Protein AF-W4QB83-F1 (afdb_monomer)

pLDDT: mean 91.07, std 9.23, range [56.94, 98.62]

Mean predicted aligned error: 3.88 Å

Secondary structure (DSSP, 8-state):
-EEE---TTSPPEES-EEES-EEE-------TT---TTS-SEEEEEES-EEES-EEE-TTSPTT-EEEEEEEEES-EEES-EE-SSSGGG-EEEE-TTEES-EEESSS-GGGEE-TT-TTSEEEPPP-

Solvent-accessible surface area (backbone atoms only — not comparable to full-atom values): 6684 Å² total; per-residue (Å²): 120,48,75,42,62,49,48,101,85,68,51,57,49,70,63,48,76,50,66,68,45,80,47,77,39,78,70,67,70,81,41,95,83,73,48,50,57,69,51,23,46,34,26,32,32,32,25,44,30,38,41,30,50,26,38,36,39,42,78,27,52,65,84,70,23,23,47,36,22,34,55,29,38,39,51,29,37,38,33,50,28,49,48,17,80,88,53,48,94,30,44,24,45,38,32,34,63,71,24,40,47,30,41,36,30,54,42,62,58,72,92,32,56,43,32,72,84,34,81,60,34,41,75,50,56,66,82,132

InterPro domains:
  IPR012334 Pectin lyase fold [G3DSA:2.160.20.10] (1-126)
  IPR040526 Inulin fructotransferase, beta helix repeat [PF18835] (28-120)

Radius of gyration: 13.57 Å; Cα contacts (8 Å, |Δi|>4): 337; chains: 1; bounding box: 28×32×32 Å

Sequence (128 aa):
MIELLPNEFGEYGNGNVINGNVISMMEYRNHPDDKDIEWGILHVEAYNTNISGNQIIADGMPEGYTAILVETGENNRISNNSIGVTNPSSAKIVVNDTATSTIVTDSIYENEFQNHGDNSNVNVTLPD

Organism: NCBI:txid1236971

Foldseek 3Di:
DAEQAADPVRHGAEQAEAAQEEQEDQADDQDPVRCALACASYHHPHEQYEAEHYEYAYNNGDAQGEHYEHAAYENYEAEHYHHNVPHQNRYAHEYDPRYFQYEAENHHAPVRYYNNPHPSHDYPYDDD

Structure (mmCIF, N/CA/C/O backbone):
data_AF-W4QB83-F1
#
_entry.id   AF-W4QB83-F1
#
loop_
_atom_site.group_PDB
_atom_site.id
_atom_site.type_symbol
_atom_site.label_atom_id
_atom_site.label_alt_id
_atom_site.label_comp_id
_atom_site.label_asym_id
_atom_site.label_entity_id
_atom_site.label_seq_id
_atom_site.pdbx_PDB_ins_code
_atom_site.Cartn_x
_atom_site.Cartn_y
_atom_site.Cartn_z
_atom_site.occupancy
_atom_site.B_iso_or_equiv
_atom_site.auth_seq_id
_atom_site.auth_comp_id
_atom_site.auth_asym_id
_atom_site.auth_atom_id
_atom_site.pdbx_PDB_model_num
ATOM 1 N N . MET A 1 1 ? -2.130 -13.056 3.897 1.00 84.19 1 MET A N 1
ATOM 2 C CA . MET A 1 1 ? -1.456 -11.960 3.181 1.00 84.19 1 MET A CA 1
ATOM 3 C C . MET A 1 1 ? -1.695 -12.138 1.691 1.00 84.19 1 MET A C 1
ATOM 5 O O . MET A 1 1 ? -1.769 -13.284 1.253 1.00 84.19 1 MET A O 1
ATOM 9 N N . ILE A 1 2 ? -1.893 -11.047 0.955 1.00 93.00 2 ILE A N 1
ATOM 10 C CA . ILE A 1 2 ? -1.997 -11.032 -0.512 1.00 93.00 2 ILE A CA 1
ATOM 11 C C . ILE A 1 2 ? -0.820 -10.217 -1.031 1.00 93.00 2 ILE A C 1
ATOM 13 O O . ILE A 1 2 ? -0.591 -9.116 -0.544 1.00 93.00 2 ILE A O 1
ATOM 17 N N . GLU A 1 3 ? -0.092 -10.748 -2.006 1.00 95.19 3 GLU A N 1
ATOM 18 C CA . GLU A 1 3 ? 1.124 -10.120 -2.517 1.00 95.19 3 GLU A CA 1
ATOM 19 C C . GLU A 1 3 ? 1.043 -10.020 -4.043 1.00 95.19 3 GLU A C 1
ATOM 21 O O . GLU A 1 3 ? 0.722 -10.999 -4.723 1.00 95.19 3 GLU A O 1
ATOM 26 N N . LEU A 1 4 ? 1.314 -8.829 -4.573 1.00 97.00 4 LEU A N 1
ATOM 27 C CA . LEU A 1 4 ? 1.515 -8.577 -5.997 1.00 97.00 4 LEU A CA 1
ATOM 28 C C . LEU A 1 4 ? 2.998 -8.274 -6.187 1.00 97.00 4 LEU A C 1
ATOM 30 O O . LEU A 1 4 ? 3.395 -7.127 -6.046 1.00 97.00 4 LEU A O 1
ATOM 34 N N . LEU A 1 5 ? 3.800 -9.307 -6.436 1.00 96.56 5 LEU A N 1
ATOM 35 C CA . LEU A 1 5 ? 5.256 -9.205 -6.575 1.00 96.56 5 LEU A CA 1
ATOM 36 C C . LEU A 1 5 ? 5.663 -9.266 -8.056 1.00 96.56 5 LEU A C 1
ATOM 38 O O . LEU A 1 5 ? 4.914 -9.836 -8.864 1.00 96.56 5 LEU A O 1
ATOM 42 N N . PRO A 1 6 ? 6.837 -8.732 -8.434 1.00 96.88 6 PRO A N 1
ATOM 43 C CA . PRO A 1 6 ? 7.386 -8.953 -9.762 1.00 96.88 6 PRO A CA 1
ATOM 44 C C . PRO A 1 6 ? 7.602 -10.447 -10.029 1.00 96.88 6 PRO A C 1
ATOM 46 O O . PRO A 1 6 ? 7.831 -11.249 -9.119 1.00 96.88 6 PRO A O 1
ATOM 49 N N . ASN A 1 7 ? 7.537 -10.837 -11.300 1.00 95.88 7 ASN A N 1
ATOM 50 C CA . ASN A 1 7 ? 7.864 -12.203 -11.699 1.00 95.88 7 ASN A CA 1
ATOM 51 C C . ASN A 1 7 ? 9.384 -12.468 -11.633 1.00 95.88 7 ASN A C 1
ATOM 53 O O . ASN A 1 7 ? 10.186 -11.587 -11.328 1.00 95.88 7 ASN A O 1
ATOM 57 N N . GLU A 1 8 ? 9.803 -13.690 -11.974 1.00 96.81 8 GLU A N 1
ATOM 58 C CA . GLU A 1 8 ? 11.220 -14.094 -11.972 1.00 96.81 8 GLU A CA 1
ATOM 59 C C . GLU A 1 8 ? 12.120 -13.284 -12.926 1.00 96.81 8 GLU A C 1
ATOM 61 O O . GLU A 1 8 ? 13.345 -13.324 -12.806 1.00 96.81 8 GLU A O 1
ATOM 66 N N . PHE A 1 9 ? 11.524 -12.529 -13.851 1.00 96.94 9 PHE A N 1
ATOM 67 C CA . PHE A 1 9 ? 12.214 -11.641 -14.785 1.00 96.94 9 PHE A CA 1
ATOM 68 C C . PHE A 1 9 ? 12.253 -10.182 -14.307 1.00 96.94 9 PHE A C 1
ATOM 70 O O . PHE A 1 9 ? 12.804 -9.330 -15.004 1.00 96.94 9 PHE A O 1
ATOM 77 N N . GLY A 1 10 ? 11.692 -9.883 -13.131 1.00 95.69 10 GLY A N 1
ATOM 78 C CA . GLY A 1 10 ? 11.580 -8.524 -12.602 1.00 95.69 10 GLY A CA 1
ATOM 79 C C . GLY A 1 10 ? 10.449 -7.710 -13.235 1.00 95.69 10 GLY A C 1
ATOM 80 O O . GLY A 1 10 ? 10.455 -6.485 -13.140 1.00 95.69 10 GLY A O 1
ATOM 81 N N . GLU A 1 11 ? 9.497 -8.354 -13.914 1.00 97.06 11 GLU A N 1
ATOM 82 C CA . GLU A 1 11 ? 8.355 -7.667 -14.517 1.00 97.06 11 GLU A CA 1
ATOM 83 C C . GLU A 1 11 ? 7.217 -7.543 -13.506 1.00 97.06 11 GLU A C 1
ATOM 85 O O . GLU A 1 11 ? 6.758 -8.533 -12.932 1.00 97.06 11 GLU A O 1
ATOM 90 N N . TYR A 1 12 ? 6.736 -6.319 -13.325 1.00 97.81 12 TYR A N 1
ATOM 91 C CA . TYR A 1 12 ? 5.651 -6.006 -12.406 1.00 97.81 12 TYR A CA 1
ATOM 92 C C . TYR A 1 12 ? 4.276 -6.221 -13.042 1.00 97.81 12 TYR A C 1
ATOM 94 O O . TYR A 1 12 ? 4.075 -6.019 -14.244 1.00 97.81 12 TYR A O 1
ATOM 102 N N . GLY A 1 13 ? 3.294 -6.560 -12.207 1.00 96.75 13 GLY A N 1
ATOM 103 C CA . GLY A 1 13 ? 1.896 -6.609 -12.624 1.00 96.75 13 GLY A CA 1
ATOM 104 C C . GLY A 1 13 ? 1.369 -5.232 -13.047 1.00 96.75 13 GLY A C 1
ATOM 105 O O . GLY A 1 13 ? 1.810 -4.197 -12.545 1.00 96.75 13 GLY A O 1
ATOM 106 N N . ASN A 1 14 ? 0.393 -5.216 -13.959 1.00 97.75 14 ASN A N 1
ATOM 107 C CA . ASN A 1 14 ? -0.249 -3.991 -14.430 1.00 97.75 14 ASN A CA 1
ATOM 108 C C . ASN A 1 14 ? -1.760 -4.199 -14.602 1.00 97.75 14 ASN A C 1
ATOM 110 O O . ASN A 1 14 ? -2.179 -5.122 -15.300 1.00 97.75 14 ASN A O 1
ATOM 114 N N . GLY A 1 15 ? -2.572 -3.339 -13.982 1.00 97.75 15 GLY A N 1
ATOM 115 C CA . GLY A 1 15 ? -4.032 -3.383 -14.115 1.00 97.75 15 GLY A CA 1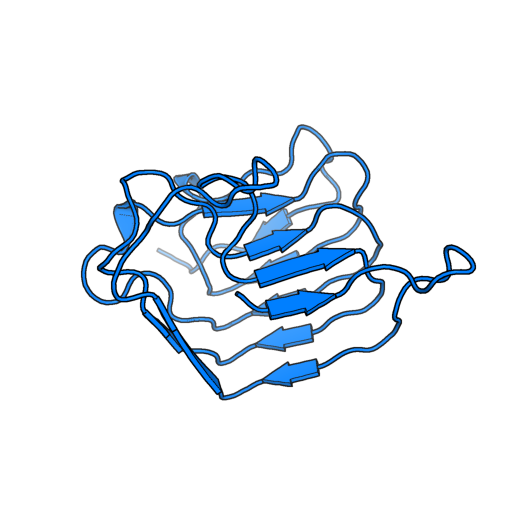
ATOM 116 C C . GLY A 1 15 ? -4.706 -4.452 -13.251 1.00 97.75 15 GLY A C 1
ATOM 117 O O . GLY A 1 15 ? -5.766 -4.963 -13.614 1.00 97.75 15 GLY A O 1
ATOM 118 N N . ASN A 1 16 ? -4.096 -4.812 -12.119 1.00 98.06 16 ASN A N 1
ATOM 119 C CA . ASN A 1 16 ? -4.679 -5.761 -11.171 1.00 98.06 16 ASN A CA 1
ATOM 120 C C . ASN A 1 16 ? -5.917 -5.164 -10.485 1.00 98.06 16 ASN A C 1
ATOM 122 O O . ASN A 1 16 ? -5.963 -3.968 -10.195 1.00 98.06 16 ASN A O 1
ATOM 126 N N . VAL A 1 17 ? -6.907 -6.004 -10.173 1.00 98.38 17 VAL A N 1
ATOM 127 C CA . VAL A 1 17 ? -8.121 -5.589 -9.456 1.00 98.38 17 VAL A CA 1
ATOM 128 C C . VAL A 1 17 ? -8.352 -6.501 -8.258 1.00 98.38 17 VAL A C 1
ATOM 130 O O . VAL A 1 17 ? -8.542 -7.705 -8.415 1.00 98.38 17 VAL A O 1
ATOM 133 N N . ILE A 1 18 ? -8.384 -5.911 -7.065 1.00 97.94 18 ILE A N 1
ATOM 134 C CA . ILE A 1 18 ? -8.760 -6.571 -5.813 1.00 97.94 18 ILE A CA 1
ATOM 135 C C . ILE A 1 18 ? -10.012 -5.856 -5.309 1.00 97.94 18 ILE A C 1
ATOM 137 O O . ILE A 1 18 ? -9.924 -4.782 -4.711 1.00 97.94 18 ILE A O 1
ATOM 141 N N . ASN A 1 19 ? -11.187 -6.414 -5.611 1.00 98.06 19 ASN A N 1
ATOM 142 C CA . ASN A 1 19 ? -12.461 -5.745 -5.360 1.00 98.06 19 ASN A CA 1
ATOM 143 C C . ASN A 1 19 ? -13.504 -6.637 -4.679 1.00 98.06 19 ASN A C 1
ATOM 145 O O . ASN A 1 19 ? -13.680 -7.788 -5.075 1.00 98.06 19 ASN A O 1
ATOM 149 N N . GLY A 1 20 ? -14.208 -6.082 -3.687 1.00 97.38 20 GLY A N 1
ATOM 150 C CA . GLY A 1 20 ? -15.378 -6.719 -3.074 1.00 97.38 20 GLY A CA 1
ATOM 151 C C . GLY A 1 20 ? -15.072 -7.932 -2.192 1.00 97.38 20 GLY A C 1
ATOM 152 O O . GLY A 1 20 ? -15.936 -8.793 -2.023 1.00 97.38 20 GLY A O 1
ATOM 153 N N . ASN A 1 21 ? -13.853 -8.041 -1.659 1.00 97.44 21 ASN A N 1
ATOM 154 C CA . ASN A 1 21 ? -13.426 -9.195 -0.866 1.00 97.44 21 ASN A CA 1
ATOM 155 C C . ASN A 1 21 ? -13.560 -8.954 0.640 1.00 97.44 21 ASN A C 1
ATOM 157 O O . ASN A 1 21 ? -13.518 -7.820 1.111 1.00 97.44 21 ASN A O 1
ATOM 161 N N . VAL A 1 22 ? -13.608 -10.049 1.401 1.00 95.19 22 VAL A N 1
ATOM 162 C CA . VAL A 1 22 ? -13.290 -10.055 2.835 1.00 95.19 22 VAL A CA 1
ATOM 163 C C . VAL A 1 22 ? -11.904 -10.672 3.006 1.00 95.19 22 VAL A C 1
ATOM 165 O O . VAL A 1 22 ? -11.681 -11.817 2.613 1.00 95.19 22 VAL A O 1
ATOM 168 N N . ILE A 1 23 ? -10.975 -9.920 3.588 1.00 93.38 23 ILE A N 1
ATOM 169 C CA . ILE A 1 23 ? -9.592 -10.330 3.844 1.00 93.38 23 ILE A CA 1
ATOM 170 C C . ILE A 1 23 ? -9.393 -10.304 5.356 1.00 93.38 23 ILE A C 1
ATOM 172 O O . ILE A 1 23 ? -9.539 -9.258 5.978 1.00 93.38 23 ILE A O 1
ATOM 176 N N . SER A 1 24 ? -9.091 -11.449 5.965 1.00 90.06 24 SER A N 1
ATOM 177 C CA . SER A 1 24 ? -9.038 -11.575 7.425 1.00 90.06 24 SER A CA 1
ATOM 178 C C . SER A 1 24 ? -7.688 -12.098 7.908 1.00 90.06 24 SER A C 1
ATOM 180 O O . SER A 1 24 ? -7.173 -13.088 7.385 1.00 90.06 24 SER A O 1
ATOM 182 N N . MET A 1 25 ? -7.139 -11.439 8.928 1.00 86.25 25 MET A N 1
ATOM 183 C CA . MET A 1 25 ? -5.952 -11.847 9.670 1.00 86.25 25 MET A CA 1
ATOM 184 C C . MET A 1 25 ? -6.286 -11.903 11.166 1.00 86.25 25 MET A C 1
ATOM 186 O O . MET A 1 25 ? -6.352 -10.886 11.853 1.00 86.25 25 MET A O 1
ATOM 190 N N . MET A 1 26 ? -6.537 -13.120 11.653 1.00 80.88 26 MET A N 1
ATOM 191 C CA . MET A 1 26 ? -7.034 -13.373 13.015 1.00 80.88 26 MET A CA 1
ATOM 192 C C . MET A 1 26 ? -5.924 -13.631 14.041 1.00 80.88 26 MET A C 1
ATOM 194 O O . MET A 1 26 ? -6.171 -13.545 15.238 1.00 80.88 26 MET A O 1
ATOM 198 N N . GLU A 1 27 ? -4.711 -13.951 13.589 1.00 83.69 27 GLU A N 1
ATOM 199 C CA . GLU A 1 27 ? -3.545 -14.156 14.448 1.00 83.69 27 GLU A CA 1
ATOM 200 C C . GLU A 1 27 ? -2.286 -13.700 13.704 1.00 83.69 27 GLU A C 1
ATOM 202 O O . GLU A 1 27 ? -2.016 -14.173 12.598 1.00 83.69 27 GLU A O 1
ATOM 207 N N . TYR A 1 28 ? -1.518 -12.793 14.308 1.00 83.62 28 TYR A N 1
ATOM 208 C CA . TYR A 1 28 ? -0.202 -12.409 13.811 1.00 83.62 28 TYR A CA 1
ATOM 209 C C . TYR A 1 28 ? 0.891 -13.301 14.398 1.00 83.62 28 TYR A C 1
ATOM 211 O O . TYR A 1 28 ? 0.940 -13.565 15.602 1.00 83.62 28 TYR A O 1
ATOM 219 N N . ARG A 1 29 ? 1.818 -13.718 13.537 1.00 82.06 29 ARG A N 1
ATOM 220 C CA . ARG A 1 29 ? 3.093 -14.325 13.917 1.00 82.06 29 ARG A CA 1
ATOM 221 C C . ARG A 1 29 ? 4.164 -13.764 12.996 1.00 82.06 29 ARG A C 1
ATOM 223 O O . ARG A 1 29 ? 3.910 -13.638 11.801 1.00 82.06 29 ARG A O 1
ATOM 230 N N . ASN A 1 30 ? 5.348 -13.482 13.539 1.00 76.56 30 ASN A N 1
ATOM 231 C CA . ASN A 1 30 ? 6.492 -13.079 12.723 1.00 76.56 30 ASN A CA 1
ATOM 232 C C . ASN A 1 30 ? 6.732 -14.127 11.630 1.00 76.56 30 ASN A C 1
ATOM 234 O O . ASN A 1 30 ? 6.816 -15.327 11.924 1.00 76.56 30 ASN A O 1
ATOM 238 N N . HIS A 1 31 ? 6.827 -13.673 10.384 1.00 77.88 31 HIS A N 1
ATOM 239 C CA . HIS A 1 31 ? 7.172 -14.547 9.276 1.00 77.88 31 HIS A CA 1
ATOM 240 C C . HIS A 1 31 ? 8.667 -14.916 9.346 1.00 77.88 31 HIS A C 1
ATOM 242 O O . HIS A 1 31 ? 9.470 -14.069 9.733 1.00 77.88 31 HIS A O 1
ATOM 248 N N . PRO A 1 32 ? 9.072 -16.140 8.956 1.00 76.44 32 PRO A N 1
ATOM 249 C CA . PRO A 1 32 ? 10.485 -16.532 8.913 1.00 76.44 32 PRO A CA 1
ATOM 250 C C . PRO A 1 32 ? 11.360 -15.666 7.995 1.00 76.44 32 PRO A C 1
ATOM 252 O O . PRO A 1 32 ? 12.562 -15.592 8.211 1.00 76.44 32 PRO A O 1
ATOM 255 N N . ASP A 1 33 ? 10.749 -15.029 6.996 1.00 80.88 33 ASP A N 1
ATOM 256 C CA . ASP A 1 33 ? 11.428 -14.186 5.999 1.00 80.88 33 ASP A CA 1
ATOM 257 C C . ASP A 1 33 ? 11.391 -12.693 6.372 1.00 80.88 33 ASP A C 1
ATOM 259 O O . ASP A 1 33 ? 11.275 -11.845 5.494 1.00 80.88 33 ASP A O 1
ATOM 263 N N . ASP A 1 34 ? 11.378 -12.374 7.670 1.00 74.50 34 ASP A N 1
ATOM 264 C CA . ASP A 1 34 ? 11.365 -11.001 8.203 1.00 74.50 34 ASP A CA 1
ATOM 265 C C . ASP A 1 34 ? 10.209 -10.109 7.693 1.00 74.50 34 ASP A C 1
ATOM 267 O O 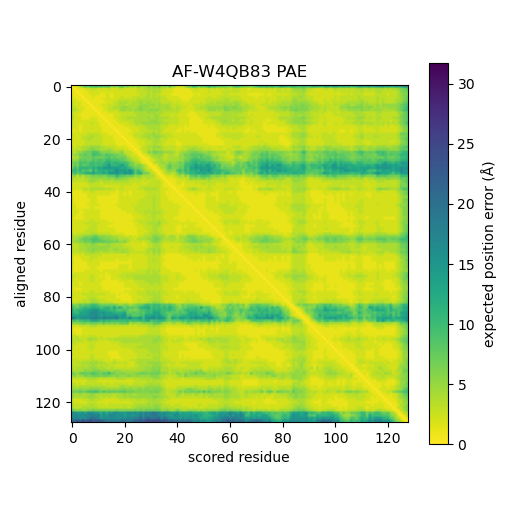. ASP A 1 34 ? 10.260 -8.886 7.788 1.00 74.50 34 ASP A O 1
ATOM 271 N N . LYS A 1 35 ? 9.118 -10.715 7.200 1.00 85.19 35 LYS A N 1
ATOM 272 C CA . LYS A 1 35 ? 7.866 -10.011 6.878 1.00 85.19 35 LYS A CA 1
ATOM 273 C C . LYS A 1 35 ? 7.135 -9.689 8.177 1.00 85.19 35 LYS A C 1
ATOM 275 O O . LYS A 1 35 ? 6.416 -10.533 8.725 1.00 85.19 35 LYS A O 1
ATOM 280 N N . ASP A 1 36 ? 7.395 -8.502 8.699 1.00 88.62 36 ASP A N 1
ATOM 281 C CA . ASP A 1 36 ? 6.845 -8.014 9.956 1.00 88.62 36 ASP A CA 1
ATOM 282 C C . ASP A 1 36 ? 5.487 -7.308 9.763 1.00 88.62 36 ASP A C 1
ATOM 284 O O . ASP A 1 36 ? 4.784 -7.506 8.769 1.00 88.62 36 ASP A O 1
ATOM 288 N N . ILE A 1 37 ? 5.075 -6.510 10.750 1.00 89.94 37 ILE A N 1
ATOM 289 C CA . ILE A 1 37 ? 3.809 -5.771 10.705 1.00 89.94 37 ILE A CA 1
ATOM 290 C C . ILE A 1 37 ? 3.795 -4.652 9.655 1.00 89.94 37 ILE A C 1
ATOM 292 O O . ILE A 1 37 ? 2.710 -4.169 9.325 1.00 89.94 37 ILE A O 1
ATOM 296 N N . GLU A 1 38 ? 4.955 -4.231 9.144 1.00 92.12 38 GLU A N 1
ATOM 297 C CA . GLU A 1 38 ? 5.078 -3.176 8.136 1.00 92.12 38 GLU A CA 1
ATOM 298 C C . GLU A 1 38 ? 4.906 -3.725 6.716 1.00 92.12 38 GLU A C 1
ATOM 300 O O . GLU A 1 38 ? 4.470 -2.985 5.837 1.00 92.12 38 GLU A O 1
ATOM 305 N N . TRP A 1 39 ? 5.121 -5.033 6.517 1.00 92.31 39 TRP A N 1
ATOM 306 C CA . TRP A 1 39 ? 5.038 -5.707 5.213 1.00 92.31 39 TRP A CA 1
ATOM 307 C C . TRP A 1 39 ? 3.660 -5.633 4.532 1.00 92.31 39 TRP A C 1
ATOM 309 O O . TRP A 1 39 ? 3.543 -5.861 3.329 1.00 92.31 39 TRP A O 1
ATOM 319 N N . GLY A 1 40 ? 2.602 -5.314 5.280 1.00 92.25 40 GLY A N 1
ATOM 320 C CA . GLY A 1 40 ? 1.259 -5.147 4.731 1.00 92.25 40 GLY A CA 1
ATOM 321 C C . GLY A 1 40 ? 0.432 -6.435 4.707 1.00 92.25 40 GLY A C 1
ATOM 322 O O . GLY A 1 40 ? 0.901 -7.501 4.319 1.00 92.25 40 GLY A O 1
ATOM 323 N N . ILE A 1 41 ? -0.856 -6.357 5.061 1.00 93.69 41 ILE A N 1
ATOM 324 C CA . ILE A 1 41 ? -1.812 -7.459 4.807 1.00 93.69 41 ILE A CA 1
ATOM 325 C C . ILE A 1 41 ? -1.971 -7.678 3.296 1.00 93.69 41 ILE A C 1
ATOM 327 O O . ILE A 1 41 ? -2.057 -8.825 2.835 1.00 93.69 41 ILE A O 1
ATOM 331 N N . LEU A 1 42 ? -2.001 -6.571 2.552 1.00 96.19 42 LEU A N 1
ATOM 332 C CA . LEU A 1 42 ? -1.828 -6.507 1.109 1.00 96.19 42 LEU A CA 1
ATOM 333 C C . LEU A 1 42 ? -0.501 -5.804 0.804 1.00 96.19 42 LEU A C 1
ATOM 335 O O . LEU A 1 42 ? -0.330 -4.652 1.193 1.00 96.19 42 LEU A O 1
ATOM 339 N N . HIS A 1 43 ? 0.392 -6.482 0.090 1.00 96.94 43 HIS A N 1
ATOM 340 C CA . HIS A 1 43 ? 1.670 -5.947 -0.376 1.00 96.94 43 HIS A CA 1
ATOM 341 C C . HIS A 1 43 ? 1.621 -5.764 -1.896 1.00 96.94 43 HIS A C 1
ATOM 343 O O . HIS A 1 43 ? 1.297 -6.708 -2.625 1.00 96.94 43 HIS A O 1
ATOM 349 N N . VAL A 1 44 ? 1.923 -4.559 -2.381 1.00 98.31 44 VAL A N 1
ATOM 350 C CA . VAL A 1 44 ? 1.804 -4.188 -3.794 1.00 98.31 44 VAL A CA 1
ATOM 351 C C . VAL A 1 44 ? 3.129 -3.684 -4.358 1.00 98.31 44 VAL A C 1
ATOM 353 O O . VAL A 1 44 ? 3.571 -2.582 -4.047 1.00 98.31 44 VAL A O 1
ATOM 356 N N . GLU A 1 45 ? 3.681 -4.460 -5.284 1.00 98.06 45 GLU A N 1
ATOM 357 C CA . GLU A 1 45 ? 4.716 -4.070 -6.238 1.00 98.06 45 GLU A CA 1
ATOM 358 C C . GLU A 1 45 ? 4.125 -4.174 -7.656 1.00 98.06 45 GLU A C 1
ATOM 360 O O . GLU A 1 45 ? 4.283 -5.166 -8.373 1.00 98.06 45 GLU A O 1
ATOM 365 N N . ALA A 1 46 ? 3.324 -3.181 -8.049 1.00 98.00 46 ALA A N 1
ATOM 366 C CA . ALA A 1 46 ? 2.578 -3.218 -9.309 1.00 98.00 46 ALA A CA 1
ATOM 367 C C . ALA A 1 46 ? 2.109 -1.829 -9.761 1.00 98.00 46 ALA A C 1
ATOM 369 O O . ALA A 1 46 ? 2.014 -0.891 -8.972 1.00 98.00 46 ALA A O 1
ATOM 370 N N . TYR A 1 47 ? 1.744 -1.723 -11.039 1.00 98.50 47 TYR A N 1
ATOM 371 C CA . TYR A 1 47 ? 1.239 -0.501 -11.667 1.00 98.50 47 TYR A CA 1
ATOM 372 C C . TYR A 1 47 ? -0.274 -0.564 -11.895 1.00 98.50 47 TYR A C 1
ATOM 374 O O . TYR A 1 47 ? -0.830 -1.630 -12.176 1.00 98.50 47 TYR A O 1
ATOM 382 N N . ASN A 1 48 ? -0.943 0.590 -11.852 1.00 98.50 48 ASN A N 1
ATOM 383 C CA . ASN A 1 48 ? -2.371 0.741 -12.165 1.00 98.50 48 ASN A CA 1
ATOM 384 C C . ASN A 1 48 ? -3.280 -0.259 -11.421 1.00 98.50 48 ASN A C 1
ATOM 386 O O . ASN A 1 48 ? -4.291 -0.715 -11.961 1.00 98.50 48 ASN A O 1
ATOM 390 N N . THR A 1 49 ? -2.912 -0.648 -10.201 1.00 98.62 49 THR A N 1
ATOM 391 C CA . THR A 1 49 ? -3.692 -1.587 -9.394 1.00 98.62 49 THR A CA 1
ATOM 392 C C . THR A 1 49 ? -4.875 -0.865 -8.764 1.00 98.62 49 THR A C 1
ATOM 394 O O . THR A 1 49 ? -4.727 0.229 -8.223 1.00 98.62 49 THR A O 1
ATOM 397 N N . ASN A 1 50 ? -6.053 -1.484 -8.798 1.00 98.56 50 ASN A N 1
ATOM 398 C CA . ASN A 1 50 ? -7.253 -0.998 -8.124 1.00 98.56 50 ASN A CA 1
ATOM 399 C C . ASN A 1 50 ? -7.614 -1.920 -6.952 1.00 98.56 50 ASN A C 1
ATOM 401 O O . ASN A 1 50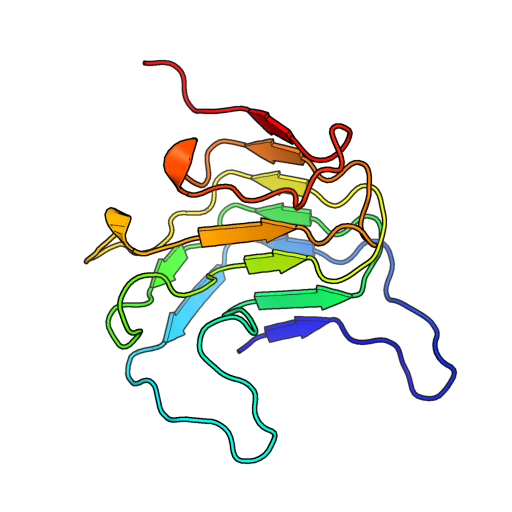 ? -8.008 -3.070 -7.159 1.00 98.56 50 ASN A O 1
ATOM 405 N N . ILE A 1 51 ? -7.509 -1.403 -5.730 1.00 98.62 51 ILE A N 1
ATOM 406 C CA . ILE A 1 51 ? -7.906 -2.075 -4.490 1.00 98.62 51 ILE A CA 1
ATOM 407 C C . ILE A 1 51 ? -9.123 -1.344 -3.940 1.00 98.62 51 ILE A C 1
ATOM 409 O O . ILE A 1 51 ? -9.001 -0.243 -3.395 1.00 98.62 51 ILE A O 1
ATOM 413 N N . SER A 1 52 ? -10.312 -1.925 -4.085 1.00 98.31 52 SER A N 1
ATOM 414 C CA . SER A 1 52 ? -11.535 -1.210 -3.721 1.00 98.31 52 SER A CA 1
ATOM 415 C C . SER A 1 52 ? -12.648 -2.042 -3.117 1.00 98.31 52 SER A C 1
ATOM 417 O O . SER A 1 52 ? -12.833 -3.201 -3.466 1.00 98.31 52 SER A O 1
ATOM 419 N N . GLY A 1 53 ? -13.444 -1.442 -2.231 1.00 97.50 53 GLY A N 1
ATOM 420 C CA . GLY A 1 53 ? -14.643 -2.097 -1.702 1.00 97.50 53 GLY A CA 1
ATOM 421 C C . GLY A 1 53 ? -14.355 -3.364 -0.895 1.00 97.50 53 GLY A C 1
ATOM 422 O O . GLY A 1 53 ? -15.215 -4.240 -0.833 1.00 97.50 53 GLY A O 1
ATOM 423 N N . ASN A 1 54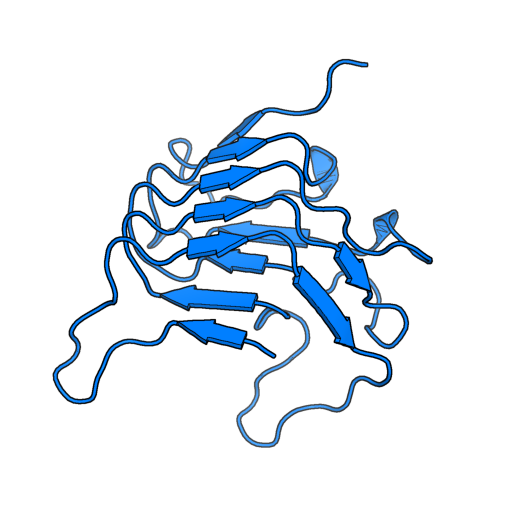 ? -13.146 -3.518 -0.346 1.00 97.06 54 ASN A N 1
ATOM 424 C CA . ASN A 1 54 ? -12.792 -4.689 0.451 1.00 97.06 54 ASN A CA 1
ATOM 425 C C . ASN A 1 54 ? -13.036 -4.428 1.941 1.00 97.06 54 ASN A C 1
ATOM 427 O O . ASN A 1 54 ? -12.892 -3.305 2.422 1.00 97.06 54 ASN A O 1
ATOM 431 N N . GLN A 1 55 ? -13.339 -5.487 2.684 1.00 94.88 55 GLN A N 1
ATOM 432 C CA . GLN A 1 55 ? -13.332 -5.495 4.142 1.00 94.88 55 GLN A CA 1
ATOM 433 C C . GLN A 1 55 ? -12.059 -6.195 4.630 1.00 94.88 55 GLN A C 1
ATOM 435 O O . GLN A 1 55 ? -11.892 -7.394 4.416 1.00 94.88 55 GLN A O 1
ATOM 440 N N . ILE A 1 56 ? -11.166 -5.458 5.286 1.00 93.56 56 ILE A N 1
ATOM 441 C CA . ILE A 1 56 ? -9.911 -5.960 5.850 1.00 93.56 56 ILE A CA 1
ATOM 442 C C . ILE A 1 56 ? -10.058 -6.053 7.373 1.00 93.56 56 ILE A C 1
ATOM 444 O O . ILE A 1 56 ? -10.047 -5.049 8.087 1.00 93.56 56 ILE A O 1
ATOM 448 N N . ILE A 1 57 ? -10.204 -7.277 7.872 1.00 91.31 57 ILE A N 1
ATOM 449 C CA . ILE A 1 57 ? -10.351 -7.597 9.295 1.00 91.31 57 ILE A CA 1
ATOM 450 C C . ILE A 1 57 ? -8.972 -7.969 9.839 1.00 91.31 57 ILE A C 1
ATOM 452 O O . ILE A 1 57 ? -8.410 -8.988 9.443 1.00 91.31 57 ILE A O 1
ATOM 456 N N . ALA A 1 58 ? -8.427 -7.159 10.740 1.00 87.62 58 ALA A N 1
ATOM 457 C CA . ALA A 1 58 ? -7.038 -7.257 11.195 1.00 87.62 58 ALA A CA 1
ATOM 458 C C . ALA A 1 58 ? -6.920 -7.370 12.723 1.00 87.62 58 ALA A C 1
ATOM 460 O O . ALA A 1 58 ? -5.952 -6.914 13.319 1.00 87.62 58 ALA A O 1
ATOM 461 N N . ASP A 1 59 ? -7.918 -7.969 13.367 1.00 81.88 59 ASP A N 1
ATOM 462 C CA . ASP A 1 59 ? -8.045 -8.007 14.829 1.00 81.88 59 ASP A CA 1
ATOM 463 C C . ASP A 1 59 ? -6.890 -8.742 15.524 1.00 81.88 59 ASP A C 1
ATOM 465 O O . ASP A 1 59 ? -6.624 -8.506 16.700 1.00 81.88 59 ASP A O 1
ATOM 469 N N . GLY A 1 60 ? -6.198 -9.629 14.801 1.00 83.06 60 GLY A N 1
ATOM 470 C CA . GLY A 1 60 ? -5.014 -10.326 15.295 1.00 83.06 60 GLY A CA 1
ATOM 471 C C . GLY A 1 60 ? -3.701 -9.565 15.113 1.00 83.06 60 GLY A C 1
ATOM 472 O O . GLY A 1 60 ? -2.661 -10.102 15.496 1.00 83.06 60 GLY A O 1
ATOM 473 N N . MET A 1 61 ? -3.720 -8.377 14.500 1.00 87.81 61 MET A N 1
ATOM 474 C CA . MET A 1 61 ? -2.518 -7.591 14.218 1.00 87.81 61 MET A CA 1
ATOM 475 C C . MET A 1 61 ? -2.125 -6.694 15.402 1.00 87.81 61 MET A C 1
ATOM 477 O O . MET A 1 61 ? -3.000 -6.133 16.065 1.00 87.81 61 MET A O 1
ATOM 481 N N . PRO A 1 62 ? -0.816 -6.520 15.665 1.00 88.12 62 PRO A N 1
ATOM 482 C CA . PRO A 1 62 ? -0.321 -5.528 16.618 1.00 88.12 62 PRO A CA 1
ATOM 483 C C . PRO A 1 62 ? -0.690 -4.089 16.230 1.00 88.12 62 PRO A C 1
ATOM 485 O O . PRO A 1 62 ? -0.984 -3.799 15.072 1.00 88.12 62 PRO A O 1
ATOM 488 N N . GLU A 1 63 ? -0.635 -3.171 17.197 1.00 86.94 63 GLU A N 1
ATOM 489 C CA . GLU A 1 63 ? -0.882 -1.745 16.959 1.00 86.94 63 GLU A CA 1
ATOM 490 C C . GLU A 1 63 ? 0.102 -1.159 15.931 1.00 86.94 63 GLU A C 1
ATOM 492 O O . GLU A 1 63 ? 1.301 -1.434 15.974 1.00 86.94 63 GLU A O 1
ATOM 497 N N . GLY A 1 64 ? -0.408 -0.325 15.019 1.00 86.62 64 GLY A N 1
ATOM 498 C CA . GLY A 1 64 ? 0.399 0.379 14.022 1.00 86.62 64 GLY A CA 1
ATOM 499 C C . GLY A 1 64 ? 0.791 -0.454 12.801 1.00 86.62 64 GLY A C 1
ATOM 500 O O . GLY A 1 64 ? 1.703 -0.033 12.085 1.00 86.62 64 GLY A O 1
ATOM 501 N N . TYR A 1 65 ? 0.132 -1.595 12.578 1.00 91.75 65 TYR A N 1
ATOM 502 C CA . TYR A 1 65 ? 0.342 -2.458 11.417 1.00 91.75 65 TYR A CA 1
ATOM 503 C C . TYR A 1 65 ? -0.003 -1.765 10.093 1.00 91.75 65 TYR A C 1
ATOM 505 O O . TYR A 1 65 ? -0.912 -0.933 10.005 1.00 91.75 65 TYR A O 1
ATOM 513 N N . THR A 1 66 ? 0.668 -2.186 9.027 1.00 94.44 66 THR A N 1
ATOM 514 C CA . THR A 1 66 ? 0.326 -1.793 7.663 1.00 94.44 66 THR A CA 1
ATOM 515 C C . THR A 1 66 ? -0.776 -2.709 7.138 1.00 94.44 66 THR A C 1
ATOM 517 O O . THR A 1 66 ? -0.628 -3.930 7.055 1.00 94.44 66 THR A O 1
ATOM 520 N N . ALA A 1 67 ? -1.924 -2.139 6.786 1.00 95.00 67 ALA A N 1
ATOM 521 C CA . ALA A 1 67 ? -3.004 -2.872 6.139 1.00 95.00 67 ALA A CA 1
ATOM 522 C C . ALA A 1 67 ? -2.710 -3.067 4.651 1.00 95.00 67 ALA A C 1
ATOM 524 O O . ALA A 1 67 ? -2.823 -4.178 4.131 1.00 95.00 67 ALA A O 1
ATOM 525 N N . ILE A 1 68 ? -2.311 -1.990 3.979 1.00 97.19 68 ILE A N 1
ATOM 526 C CA . ILE A 1 68 ? -1.947 -1.991 2.564 1.00 97.19 68 ILE A CA 1
ATOM 527 C C . ILE A 1 68 ? -0.612 -1.266 2.431 1.00 97.19 68 ILE A C 1
ATOM 529 O O . ILE A 1 68 ? -0.507 -0.102 2.819 1.00 97.19 68 ILE A O 1
ATOM 533 N N . LEU A 1 69 ? 0.380 -1.964 1.891 1.00 97.88 69 LEU A N 1
ATOM 534 C CA . LEU A 1 69 ? 1.672 -1.417 1.505 1.00 97.88 69 LEU A CA 1
ATOM 535 C C . LEU A 1 69 ? 1.719 -1.316 -0.019 1.00 97.88 69 LEU A C 1
ATOM 537 O O . LEU A 1 69 ? 1.536 -2.318 -0.713 1.00 97.88 69 LEU A O 1
ATOM 541 N N . VAL A 1 70 ? 1.966 -0.117 -0.536 1.00 98.31 70 VAL A N 1
ATOM 542 C CA . VAL A 1 70 ? 2.394 0.094 -1.921 1.00 98.31 70 VAL A CA 1
ATOM 543 C C . VAL A 1 70 ? 3.891 0.354 -1.885 1.00 98.31 70 VAL A C 1
ATOM 545 O O . VAL A 1 70 ? 4.332 1.471 -1.620 1.00 98.31 70 VAL A O 1
ATOM 548 N N . GLU A 1 71 ? 4.654 -0.711 -2.099 1.00 97.56 71 GLU A N 1
ATOM 549 C CA . GLU A 1 71 ? 6.112 -0.697 -2.035 1.00 97.56 71 GLU A CA 1
ATOM 550 C C . GLU A 1 71 ? 6.687 0.031 -3.254 1.00 97.56 71 GLU A C 1
ATOM 552 O O . GLU A 1 71 ? 7.505 0.937 -3.114 1.00 97.56 71 GLU A O 1
ATOM 557 N N . THR A 1 72 ? 6.196 -0.309 -4.452 1.00 97.69 72 THR A N 1
ATOM 558 C CA . THR A 1 72 ? 6.598 0.325 -5.714 1.00 97.69 72 THR A CA 1
ATOM 559 C C . THR A 1 72 ? 5.462 0.361 -6.741 1.00 97.69 72 THR A C 1
ATOM 561 O O . THR A 1 72 ? 4.436 -0.313 -6.602 1.00 97.69 72 THR A O 1
ATOM 564 N N . GLY A 1 73 ? 5.659 1.141 -7.806 1.00 97.31 73 GLY A N 1
ATOM 565 C CA . GLY A 1 73 ? 4.741 1.270 -8.936 1.00 97.31 73 GLY A CA 1
ATOM 566 C C . GLY A 1 73 ? 4.061 2.635 -9.036 1.00 97.31 73 GLY A C 1
ATOM 567 O O . GLY A 1 73 ? 4.277 3.536 -8.230 1.00 97.31 73 GLY A O 1
ATOM 568 N N . GLU A 1 74 ? 3.242 2.809 -10.071 1.00 98.06 74 GLU A N 1
ATOM 569 C CA . GLU A 1 74 ? 2.598 4.089 -10.386 1.00 98.06 74 GLU A CA 1
ATOM 570 C C . GLU A 1 74 ? 1.083 3.937 -10.543 1.00 98.06 74 GLU A C 1
ATOM 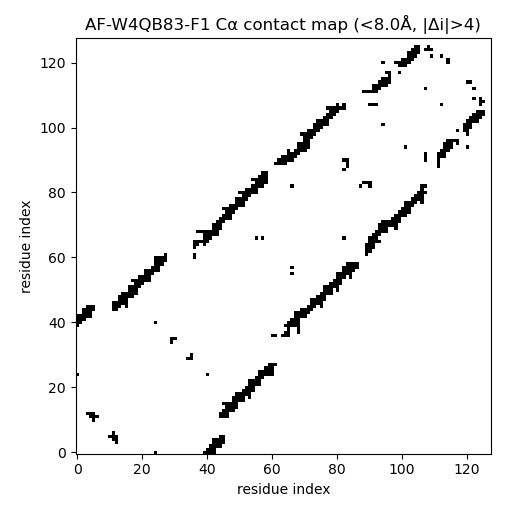572 O O . GLU A 1 74 ? 0.594 2.909 -11.026 1.00 98.06 74 GLU A O 1
ATOM 577 N N . ASN A 1 75 ? 0.344 5.000 -10.207 1.00 98.12 75 ASN A N 1
ATOM 578 C CA . ASN A 1 75 ? -1.086 5.154 -10.495 1.00 98.12 75 ASN A CA 1
ATOM 579 C C . ASN A 1 75 ? -1.978 4.103 -9.818 1.00 98.12 75 ASN A C 1
ATOM 581 O O . ASN A 1 75 ? -3.059 3.772 -10.314 1.00 98.12 75 ASN A O 1
ATOM 585 N N . ASN A 1 76 ? -1.553 3.589 -8.665 1.00 98.62 76 ASN A N 1
ATOM 586 C CA . ASN A 1 76 ? -2.373 2.692 -7.862 1.00 98.62 76 ASN A CA 1
ATOM 587 C C . ASN A 1 76 ? -3.542 3.456 -7.219 1.00 98.62 76 ASN A C 1
ATOM 589 O O . ASN A 1 76 ? -3.427 4.622 -6.834 1.00 98.62 76 ASN A O 1
ATOM 593 N N . ARG A 1 77 ? -4.701 2.806 -7.121 1.00 98.31 77 ARG A N 1
ATOM 594 C CA . ARG A 1 77 ? -5.931 3.377 -6.563 1.00 98.31 77 ARG A CA 1
ATOM 595 C C . ARG A 1 77 ? -6.441 2.504 -5.440 1.00 98.31 77 ARG A C 1
ATOM 597 O O . ARG A 1 77 ? -6.758 1.336 -5.655 1.00 98.31 77 ARG A O 1
ATOM 604 N N . ILE A 1 78 ? -6.556 3.093 -4.258 1.00 98.19 78 ILE A N 1
ATOM 605 C CA . ILE A 1 78 ? -7.071 2.432 -3.066 1.00 98.19 78 ILE A CA 1
ATOM 606 C C . ILE A 1 78 ? -8.315 3.202 -2.631 1.00 98.19 78 ILE A C 1
ATOM 608 O O . ILE A 1 78 ? -8.228 4.380 -2.295 1.00 98.19 78 ILE A O 1
ATOM 612 N N . SER A 1 79 ? -9.494 2.587 -2.714 1.00 97.19 79 SER A N 1
ATOM 613 C CA . SER A 1 79 ? -10.750 3.315 -2.480 1.00 97.19 79 SER A CA 1
ATOM 614 C C . SER A 1 79 ? -11.819 2.503 -1.763 1.00 97.19 79 SER A C 1
ATOM 616 O O . SER A 1 79 ? -12.018 1.333 -2.076 1.00 97.19 79 SER A O 1
ATOM 618 N N . ASN A 1 80 ? -12.574 3.123 -0.855 1.00 95.38 80 ASN A N 1
ATOM 619 C CA . ASN A 1 80 ? -13.732 2.492 -0.208 1.00 95.38 80 ASN A CA 1
ATOM 620 C C . ASN A 1 80 ? -13.412 1.152 0.481 1.00 95.38 80 ASN A C 1
ATOM 622 O O . ASN A 1 80 ? -14.192 0.203 0.381 1.00 95.38 80 ASN A O 1
ATOM 626 N N . ASN A 1 81 ? -12.250 1.023 1.125 1.00 94.31 81 ASN A N 1
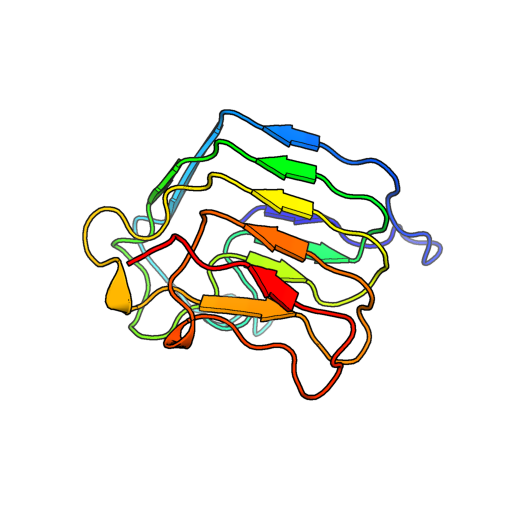ATOM 627 C CA . ASN A 1 81 ? -11.915 -0.181 1.885 1.00 94.31 81 ASN A CA 1
ATOM 628 C C . ASN A 1 81 ? -12.253 0.026 3.365 1.00 94.31 81 ASN A C 1
ATOM 630 O O . ASN A 1 81 ? -11.879 1.031 3.955 1.00 94.31 81 ASN A O 1
ATOM 634 N N . SER A 1 82 ? -12.931 -0.937 3.984 1.00 92.31 82 SER A N 1
ATOM 635 C CA . SER A 1 82 ? -13.186 -0.934 5.426 1.00 92.31 82 SER A CA 1
ATOM 636 C C . SER A 1 82 ? -12.067 -1.695 6.128 1.00 92.31 82 SER A C 1
ATOM 638 O O . SER A 1 82 ? -11.972 -2.911 5.974 1.00 92.31 82 SER A O 1
ATOM 640 N N . ILE A 1 83 ? -11.206 -0.994 6.865 1.00 91.06 83 ILE A N 1
ATOM 641 C CA . ILE A 1 83 ? -9.985 -1.557 7.455 1.00 91.06 83 ILE A CA 1
ATOM 642 C C . ILE A 1 83 ? -10.059 -1.512 8.982 1.00 91.06 83 ILE A C 1
ATOM 644 O O . ILE A 1 83 ? -10.496 -0.522 9.559 1.00 91.06 83 ILE A O 1
ATOM 648 N N . GLY A 1 84 ? -9.630 -2.593 9.639 1.00 78.69 84 GLY A N 1
ATOM 649 C CA . GLY A 1 84 ? -9.516 -2.635 11.096 1.00 78.69 84 GLY A CA 1
ATOM 650 C C . GLY A 1 84 ? -10.871 -2.566 11.798 1.00 78.69 84 GLY A C 1
ATOM 651 O O . GLY A 1 84 ? -11.006 -1.868 12.788 1.00 78.69 84 GLY A O 1
ATOM 652 N N . VAL A 1 85 ? -11.878 -3.286 11.296 1.00 68.06 85 V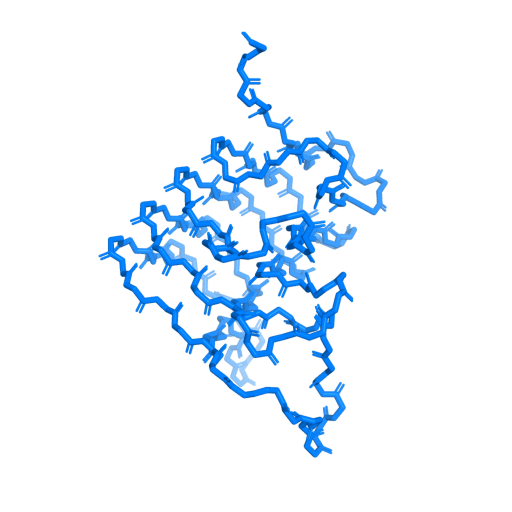AL A N 1
ATOM 653 C CA . VAL A 1 85 ? -13.285 -3.223 11.751 1.00 68.06 85 VAL A CA 1
ATOM 654 C C . VAL A 1 85 ? -13.459 -3.210 13.281 1.00 68.06 85 VAL A C 1
ATOM 656 O O . VAL A 1 85 ? -14.321 -2.486 13.778 1.00 68.06 85 VAL A O 1
ATOM 659 N N . THR A 1 86 ? -12.651 -3.964 14.033 1.00 71.44 86 THR A N 1
ATOM 660 C CA . THR A 1 86 ? -12.715 -3.991 15.505 1.00 71.44 86 THR A CA 1
ATOM 661 C C . THR A 1 86 ? -11.767 -2.985 16.176 1.00 71.44 86 THR A C 1
ATOM 663 O O . THR A 1 86 ? -12.091 -2.484 17.249 1.00 71.44 86 THR A O 1
ATOM 666 N N . ASN A 1 87 ? -10.632 -2.648 15.548 1.00 69.44 87 ASN A N 1
ATOM 667 C CA . ASN A 1 87 ? -9.620 -1.699 16.045 1.00 69.44 87 ASN A CA 1
ATOM 668 C C . ASN A 1 87 ? -9.119 -0.775 14.908 1.00 69.44 87 ASN A C 1
ATOM 670 O O . ASN A 1 87 ? -8.006 -0.963 14.405 1.00 69.44 87 ASN A O 1
ATOM 674 N N . PRO A 1 88 ? -9.927 0.204 14.462 1.00 64.19 88 PRO A N 1
ATOM 675 C CA . PRO A 1 88 ? -9.649 0.944 13.228 1.00 64.19 88 PRO A CA 1
ATOM 676 C C . PRO A 1 88 ? -8.431 1.865 13.348 1.00 64.19 88 PRO A C 1
ATOM 678 O O . PRO A 1 88 ? -7.634 1.936 12.422 1.00 64.19 88 PRO A O 1
ATOM 681 N N . SER A 1 89 ? -8.210 2.458 14.527 1.00 64.88 89 SER A N 1
ATOM 682 C CA . SER A 1 89 ? -7.141 3.435 14.800 1.00 64.88 89 SER A CA 1
ATOM 683 C C . SER A 1 89 ? -5.711 2.881 14.762 1.00 64.88 89 SER A C 1
ATOM 685 O O . SER A 1 89 ? -4.762 3.591 15.088 1.00 64.88 89 SER A O 1
ATOM 687 N N . SER A 1 90 ? -5.543 1.595 14.460 1.00 79.19 90 SER A N 1
ATOM 688 C CA . SER A 1 90 ? -4.244 0.919 14.416 1.00 79.19 90 SER A CA 1
ATOM 689 C C . SER A 1 90 ? -3.780 0.602 12.997 1.00 79.19 90 SER A C 1
ATOM 691 O O . SER A 1 90 ? -2.647 0.151 12.839 1.00 79.19 90 SER A O 1
ATOM 693 N N . ALA A 1 91 ? -4.640 0.795 11.995 1.00 87.44 91 ALA A N 1
ATOM 694 C CA . ALA A 1 91 ? -4.342 0.484 10.607 1.00 87.44 91 ALA A CA 1
ATOM 695 C C . ALA A 1 91 ? -3.557 1.609 9.934 1.00 87.44 91 ALA A C 1
ATOM 697 O O . ALA A 1 91 ? -3.846 2.782 10.153 1.00 87.44 91 ALA A O 1
ATOM 698 N N . LYS A 1 92 ? -2.619 1.254 9.055 1.00 94.00 92 LYS A N 1
ATOM 699 C CA . LYS A 1 92 ? -1.966 2.204 8.148 1.00 94.00 92 LYS A CA 1
ATOM 700 C C . LYS A 1 92 ? -2.135 1.802 6.692 1.00 94.00 92 LYS A C 1
ATOM 702 O O . LYS A 1 92 ? -2.124 0.611 6.367 1.00 94.00 92 LYS A O 1
ATOM 707 N N . ILE A 1 93 ? -2.216 2.792 5.810 1.00 96.00 93 ILE A N 1
ATOM 708 C CA . ILE A 1 93 ? -1.863 2.607 4.398 1.00 96.00 93 ILE A CA 1
ATOM 709 C C . ILE A 1 93 ? -0.544 3.328 4.175 1.00 96.00 93 ILE A C 1
ATOM 711 O O . ILE A 1 93 ? -0.445 4.538 4.388 1.00 96.00 93 ILE A O 1
ATOM 715 N N . VAL A 1 94 ? 0.457 2.564 3.758 1.00 97.62 94 VAL A N 1
ATOM 716 C CA . VAL A 1 94 ? 1.816 3.050 3.534 1.00 97.62 94 VAL A CA 1
ATOM 717 C C . VAL A 1 94 ? 2.100 3.003 2.042 1.00 97.62 94 VAL A C 1
ATOM 719 O O . VAL A 1 94 ? 1.858 1.992 1.382 1.00 97.62 94 VAL A O 1
ATOM 722 N N . VAL A 1 95 ? 2.591 4.112 1.507 1.00 98.12 95 VAL A N 1
ATOM 723 C CA . VAL A 1 95 ? 3.068 4.242 0.135 1.00 98.12 95 VAL A CA 1
ATOM 724 C C . VAL A 1 95 ? 4.515 4.704 0.214 1.00 98.12 95 VAL A C 1
ATOM 726 O O . VAL A 1 95 ? 4.786 5.820 0.664 1.00 98.12 95 VAL A O 1
ATOM 729 N N . ASN A 1 96 ? 5.436 3.827 -0.180 1.00 97.06 96 ASN A N 1
ATOM 730 C CA . ASN A 1 96 ? 6.866 4.111 -0.132 1.00 97.06 96 ASN A CA 1
ATOM 731 C C . ASN A 1 96 ? 7.275 5.140 -1.193 1.00 97.06 96 ASN A C 1
ATOM 733 O O . ASN A 1 96 ? 6.557 5.401 -2.159 1.00 97.06 96 ASN A O 1
ATOM 737 N N . ASP A 1 97 ? 8.465 5.707 -1.017 1.00 94.19 97 ASP A N 1
ATOM 738 C CA . ASP A 1 97 ? 9.037 6.745 -1.882 1.00 94.19 97 ASP A CA 1
ATOM 739 C C . ASP A 1 97 ? 9.406 6.249 -3.291 1.00 94.19 97 ASP A C 1
ATOM 741 O O . ASP A 1 97 ? 9.622 7.056 -4.194 1.00 94.19 97 ASP A O 1
ATOM 745 N N . THR A 1 98 ? 9.448 4.930 -3.512 1.00 96.06 98 THR A N 1
ATOM 746 C CA . THR A 1 98 ? 9.624 4.351 -4.854 1.00 96.06 98 THR A CA 1
ATOM 747 C C . THR A 1 98 ? 8.315 4.220 -5.638 1.00 96.06 98 THR A C 1
ATOM 749 O O . THR A 1 98 ? 8.346 3.993 -6.851 1.00 96.06 98 THR A O 1
ATOM 752 N N . ALA A 1 99 ? 7.167 4.367 -4.973 1.00 97.75 99 ALA A N 1
ATOM 753 C CA . ALA A 1 99 ? 5.861 4.417 -5.610 1.00 97.75 99 ALA A CA 1
ATOM 754 C C . ALA A 1 99 ? 5.442 5.871 -5.854 1.00 97.75 99 ALA A C 1
ATOM 756 O O . ALA A 1 99 ? 5.737 6.754 -5.054 1.00 97.75 99 ALA A O 1
ATOM 757 N N . THR A 1 100 ? 4.710 6.136 -6.936 1.00 98.00 100 THR A N 1
ATOM 758 C CA . THR A 1 100 ? 4.268 7.502 -7.271 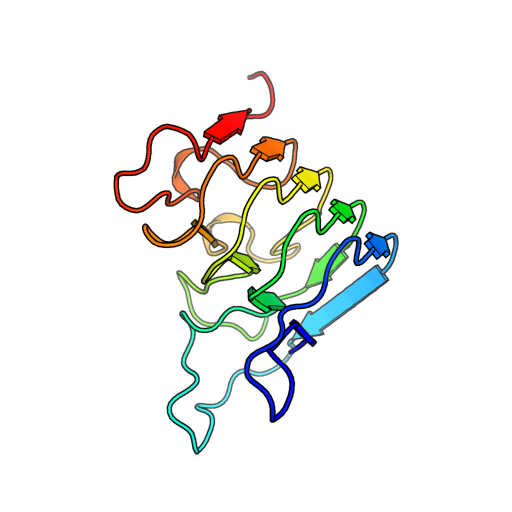1.00 98.00 100 THR A CA 1
ATOM 759 C C . THR A 1 100 ? 2.815 7.540 -7.743 1.00 98.00 100 THR A C 1
ATOM 761 O O . THR A 1 100 ? 2.257 6.553 -8.232 1.00 98.00 100 THR A O 1
ATOM 764 N N . SER A 1 101 ? 2.171 8.699 -7.613 1.00 97.94 101 SER A N 1
ATOM 765 C CA . SER A 1 101 ? 0.795 8.954 -8.071 1.00 97.94 101 SER A CA 1
ATOM 766 C C . SER A 1 101 ? -0.261 7.977 -7.525 1.00 97.94 101 SER A C 1
ATOM 768 O O . SER A 1 101 ? -1.293 7.740 -8.163 1.00 97.94 101 SER A O 1
ATOM 770 N N . THR A 1 102 ? -0.025 7.391 -6.350 1.00 98.38 102 THR A N 1
ATOM 771 C CA . THR A 1 102 ? -1.017 6.561 -5.662 1.00 98.38 102 THR A CA 1
ATOM 772 C C . THR A 1 102 ? -2.077 7.448 -5.025 1.00 98.38 102 THR A C 1
ATOM 774 O O . THR A 1 102 ? -1.761 8.417 -4.338 1.00 98.38 102 THR A O 1
ATOM 777 N N . ILE A 1 103 ? -3.349 7.112 -5.231 1.00 97.75 103 ILE A N 1
ATOM 778 C CA . ILE A 1 103 ? -4.465 7.857 -4.642 1.00 97.75 103 ILE A CA 1
ATOM 779 C C . ILE A 1 103 ? -5.256 6.942 -3.719 1.00 97.75 103 ILE A C 1
ATOM 781 O O . ILE A 1 103 ? -5.822 5.935 -4.161 1.00 97.75 103 ILE A O 1
ATOM 785 N N . VAL A 1 104 ? -5.314 7.339 -2.451 1.00 97.38 104 VAL A N 1
ATOM 786 C CA . VAL A 1 104 ? -6.142 6.735 -1.410 1.00 97.38 104 VAL A CA 1
ATOM 787 C C . VAL A 1 104 ? -7.383 7.602 -1.206 1.00 97.38 104 VAL A C 1
ATOM 789 O O . VAL A 1 104 ? -7.287 8.823 -1.159 1.00 97.38 104 VAL A O 1
ATOM 792 N N . THR A 1 105 ? -8.558 6.984 -1.138 1.00 95.06 105 THR A N 1
ATOM 793 C CA . THR A 1 105 ? -9.853 7.651 -0.895 1.00 95.06 105 THR A CA 1
ATOM 794 C C . THR A 1 105 ? -10.705 6.775 0.013 1.00 95.06 105 THR A C 1
ATOM 796 O O . THR A 1 105 ? -10.665 5.548 -0.111 1.00 95.06 105 THR A O 1
ATOM 799 N N . ASP A 1 106 ? -11.482 7.369 0.916 1.00 91.19 106 ASP A N 1
ATOM 800 C CA . ASP A 1 106 ? -12.538 6.682 1.680 1.00 91.19 106 ASP A CA 1
ATOM 801 C C . ASP A 1 106 ? -12.110 5.330 2.301 1.00 91.19 106 ASP A C 1
ATOM 803 O O . ASP A 1 106 ? -12.871 4.364 2.289 1.00 91.19 106 ASP A O 1
ATOM 807 N N . SER A 1 107 ? -10.853 5.210 2.754 1.00 91.88 107 SER A N 1
ATOM 808 C CA . SER A 1 107 ? -10.288 3.937 3.247 1.00 91.88 107 SER A CA 1
ATOM 809 C C . SER A 1 107 ? -9.645 4.035 4.631 1.00 91.88 107 SER A C 1
ATOM 811 O O . SER A 1 107 ? -9.668 3.056 5.371 1.00 91.88 107 SER A O 1
ATOM 813 N N . ILE A 1 108 ? -9.075 5.193 4.973 1.00 89.25 108 ILE A N 1
ATOM 814 C CA . ILE A 1 108 ? -8.404 5.478 6.249 1.00 89.25 108 ILE A CA 1
ATOM 815 C C . ILE A 1 108 ? -8.513 6.970 6.590 1.00 89.25 108 ILE A C 1
ATOM 817 O O . ILE A 1 108 ? -8.821 7.790 5.716 1.00 89.25 108 ILE A O 1
ATOM 821 N N . TYR A 1 109 ? -8.227 7.325 7.841 1.00 85.12 109 TYR A N 1
ATOM 822 C CA . TYR A 1 109 ? -8.072 8.717 8.266 1.00 85.12 109 TYR A CA 1
ATOM 823 C C . TYR A 1 109 ? -6.700 9.286 7.868 1.00 85.12 109 TYR A C 1
ATOM 825 O O . TYR A 1 109 ? -5.765 8.554 7.555 1.00 85.12 109 TYR A O 1
ATOM 833 N N . GLU A 1 110 ? -6.550 10.614 7.894 1.00 82.12 110 GLU A N 1
ATOM 834 C CA . GLU A 1 110 ? -5.312 11.268 7.435 1.00 82.12 110 GLU A CA 1
ATOM 835 C C . GLU A 1 110 ? -4.075 10.868 8.239 1.00 82.12 110 GLU A C 1
ATOM 837 O O . GLU A 1 110 ? -3.007 10.634 7.686 1.00 82.12 110 GLU A O 1
ATOM 842 N N . ASN A 1 111 ? -4.216 10.738 9.557 1.00 83.44 111 ASN A N 1
ATOM 843 C CA . ASN A 1 111 ? -3.116 10.362 10.446 1.00 83.44 111 ASN A CA 1
ATOM 844 C C . ASN A 1 111 ? -2.670 8.896 10.291 1.00 83.44 111 ASN A C 1
ATOM 846 O O . ASN A 1 111 ? -1.704 8.486 10.934 1.00 83.44 111 ASN A O 1
ATOM 850 N N . GLU A 1 112 ? -3.381 8.112 9.483 1.00 90.94 112 GLU A N 1
ATOM 851 C CA . GLU A 1 112 ? -3.120 6.698 9.200 1.00 90.94 112 GLU A CA 1
ATOM 852 C C . GLU A 1 112 ? -2.438 6.507 7.833 1.00 90.94 112 GLU A C 1
ATOM 854 O O . GLU A 1 112 ? -2.053 5.390 7.475 1.00 90.94 112 GLU A O 1
ATOM 859 N N . PHE A 1 113 ? -2.274 7.586 7.060 1.00 94.69 113 PHE A N 1
ATOM 860 C CA . PHE A 1 113 ? -1.627 7.569 5.754 1.00 94.69 113 PHE A CA 1
ATOM 861 C C . PHE A 1 113 ? -0.153 7.961 5.858 1.00 94.69 113 PHE A C 1
ATOM 863 O O . PHE A 1 113 ? 0.212 8.909 6.555 1.00 94.69 113 PHE A O 1
ATOM 870 N N . GLN A 1 114 ? 0.708 7.248 5.134 1.00 96.00 114 GLN A N 1
ATOM 871 C CA . GLN A 1 114 ? 2.136 7.551 5.048 1.00 96.00 114 GLN A CA 1
ATOM 872 C C . GLN A 1 114 ? 2.575 7.521 3.585 1.00 96.00 114 GLN A C 1
ATOM 874 O O . GLN A 1 114 ? 2.383 6.516 2.912 1.00 96.00 114 GLN A O 1
ATOM 879 N N . ASN A 1 115 ? 3.169 8.614 3.099 1.00 95.88 115 ASN A N 1
ATOM 880 C CA . ASN A 1 115 ? 3.629 8.754 1.708 1.00 95.88 115 ASN A CA 1
ATOM 881 C C . ASN A 1 115 ? 5.156 8.867 1.552 1.00 95.88 115 ASN A C 1
ATOM 883 O O . ASN A 1 115 ? 5.646 9.166 0.465 1.00 95.88 115 ASN A O 1
ATOM 887 N N . HIS A 1 116 ? 5.890 8.750 2.663 1.00 94.00 116 HIS A N 1
ATOM 888 C CA . HIS A 1 116 ? 7.356 8.797 2.745 1.00 94.00 116 HIS A CA 1
ATOM 889 C C . HIS A 1 116 ? 8.014 9.980 2.003 1.00 94.00 116 HIS A C 1
ATOM 891 O O . HIS A 1 116 ? 9.172 9.919 1.602 1.00 94.00 116 HIS A O 1
ATOM 897 N N . GLY A 1 117 ? 7.298 11.104 1.890 1.00 87.75 117 GLY A N 1
ATOM 898 C CA . GLY A 1 117 ? 7.808 12.343 1.300 1.00 87.75 117 GLY A CA 1
ATOM 899 C C . GLY A 1 117 ? 7.530 12.527 -0.194 1.00 87.75 117 GLY A C 1
ATOM 900 O O . GLY A 1 117 ? 7.838 13.603 -0.714 1.00 87.75 117 GLY A O 1
ATOM 901 N N . ASP A 1 118 ? 6.909 11.562 -0.879 1.00 94.44 118 ASP A N 1
ATOM 902 C CA . ASP A 1 118 ? 6.427 11.770 -2.246 1.00 94.44 118 ASP A CA 1
ATOM 903 C C . ASP A 1 118 ? 5.014 12.380 -2.239 1.00 94.44 118 ASP A C 1
ATOM 905 O O . ASP A 1 118 ? 4.007 11.726 -1.964 1.00 94.44 118 ASP A O 1
ATOM 909 N N . ASN A 1 119 ? 4.940 13.669 -2.576 1.00 94.69 119 ASN A N 1
ATOM 910 C CA . ASN A 1 119 ? 3.697 14.446 -2.572 1.00 94.69 119 ASN A CA 1
ATOM 911 C C . ASN A 1 119 ? 2.727 14.093 -3.715 1.00 94.69 119 ASN A C 1
ATOM 913 O O . ASN A 1 119 ? 1.616 14.624 -3.742 1.00 94.69 119 ASN A O 1
ATOM 917 N N . SER A 1 120 ? 3.127 13.258 -4.678 1.00 96.62 120 SER A N 1
ATOM 918 C CA . SER A 1 120 ? 2.205 12.721 -5.687 1.00 96.62 120 SER A CA 1
ATOM 919 C C . SER A 1 120 ? 1.305 11.626 -5.113 1.00 96.62 120 SER A C 1
ATOM 921 O O . SER A 1 120 ? 0.200 11.416 -5.616 1.00 96.62 120 SER A O 1
ATOM 923 N N . ASN A 1 121 ? 1.755 10.963 -4.045 1.00 97.44 121 ASN A N 1
ATOM 924 C CA . ASN A 1 121 ? 0.960 10.008 -3.295 1.00 97.44 121 ASN A CA 1
ATOM 925 C C . ASN A 1 121 ? 0.098 10.768 -2.293 1.00 97.44 121 ASN A C 1
ATOM 927 O O . ASN A 1 121 ? 0.607 11.447 -1.397 1.00 97.44 121 ASN A O 1
ATOM 931 N N . VAL A 1 122 ? -1.216 10.663 -2.458 1.00 95.88 122 VAL A N 1
ATOM 932 C CA . VAL A 1 122 ? -2.169 11.466 -1.694 1.00 95.88 122 VAL A CA 1
ATOM 933 C C . VAL A 1 122 ? -3.263 10.602 -1.098 1.00 95.88 122 VAL A C 1
ATOM 935 O O . VAL A 1 122 ? -3.791 9.691 -1.742 1.00 95.88 122 VAL A O 1
ATOM 938 N N . ASN A 1 123 ? -3.641 10.951 0.124 1.00 94.50 123 ASN A N 1
ATOM 939 C CA . ASN A 1 123 ? -4.892 10.540 0.719 1.00 94.50 123 ASN A CA 1
ATOM 940 C C . ASN A 1 123 ? -5.894 11.681 0.568 1.00 94.50 123 ASN A C 1
ATOM 942 O O . ASN A 1 123 ? -5.653 12.814 0.977 1.00 94.50 123 ASN A O 1
ATOM 946 N N . VAL A 1 124 ? -7.010 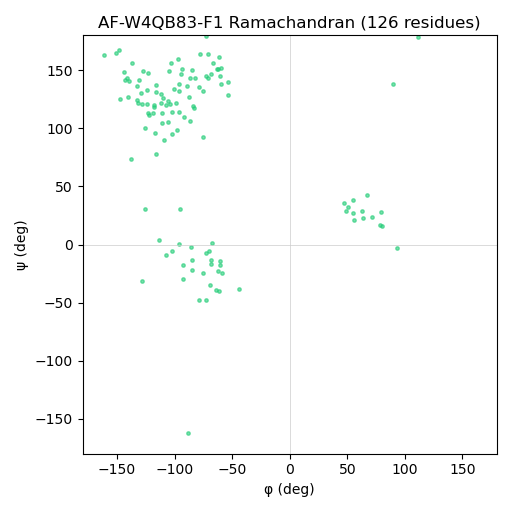11.389 -0.082 1.00 90.25 124 VAL A N 1
ATOM 947 C CA . VAL A 1 124 ? -8.158 12.282 -0.150 1.00 90.25 124 VAL A CA 1
ATOM 948 C C . VAL A 1 124 ? -9.117 11.787 0.916 1.00 90.25 124 VAL A C 1
ATOM 950 O O . VAL A 1 124 ? -9.815 10.788 0.737 1.00 90.25 124 VAL A O 1
ATOM 953 N N . THR A 1 125 ? -9.074 12.454 2.060 1.00 69.56 125 THR A N 1
ATOM 954 C CA . THR A 1 125 ? -9.795 12.039 3.259 1.00 69.56 125 THR A CA 1
ATOM 955 C C . THR A 1 125 ? -11.300 12.149 3.079 1.00 69.56 125 THR A C 1
ATOM 957 O O . THR A 1 125 ? -11.796 12.976 2.307 1.00 69.56 125 THR A O 1
ATOM 960 N N . LEU A 1 126 ? -12.028 11.357 3.869 1.00 62.88 126 LEU A N 1
ATOM 961 C CA . LEU A 1 126 ? -13.456 11.569 4.078 1.00 62.88 126 LEU A CA 1
ATOM 962 C C . LEU A 1 126 ? -13.692 13.024 4.535 1.00 62.88 126 LEU A C 1
ATOM 964 O O . LEU A 1 126 ? -12.889 13.540 5.318 1.00 62.88 126 LEU A O 1
ATOM 968 N N . PRO A 1 127 ? -14.745 13.704 4.047 1.00 61.00 127 PRO A N 1
ATOM 969 C CA . PRO A 1 127 ? -15.155 14.977 4.621 1.00 61.00 127 PRO A CA 1
ATOM 970 C C . PRO A 1 127 ? -15.528 14.793 6.099 1.00 61.00 127 PRO A C 1
ATOM 972 O O . PRO A 1 127 ? -16.079 13.750 6.457 1.00 61.00 127 PRO A O 1
ATOM 975 N N . ASP A 1 128 ? -15.221 15.809 6.912 1.00 56.94 128 ASP A N 1
ATOM 976 C CA . ASP A 1 128 ? -15.577 15.880 8.339 1.00 56.94 128 ASP A CA 1
ATOM 977 C C . ASP A 1 128 ? -17.078 15.649 8.606 1.00 56.94 128 ASP A C 1
ATOM 979 O O . ASP A 1 128 ? -17.922 16.160 7.824 1.00 56.94 128 ASP A O 1
#